Pro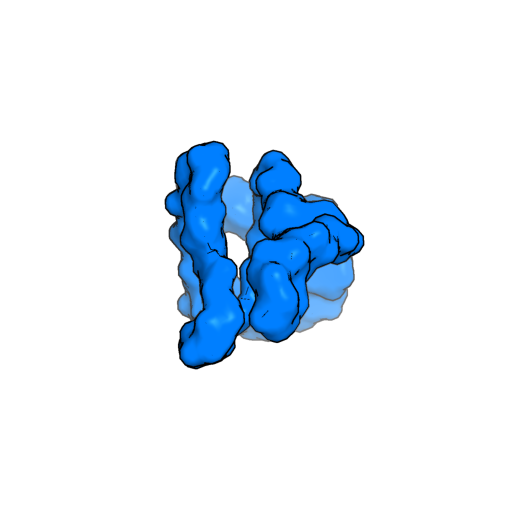tein AF-A0A3N5N5Z0-F1 (afdb_monomer_lite)

Foldseek 3Di:
DDLVVVLVLLCVQPVVLVPDDPVVNVVVSVLDDDDDDDPPDDPDDPPDPCPDDDDDSDDDDWDWDQDPVRDIDTPD

Sequence (76 aa):
MSSEDTRSLLLEKFPALAGLAPSHLERLLSASQLRRAPAGASLFAPNQPCSGFPLLLRESVRVTKTSASGREILLY

pLDDT: mean 92.74, std 4.55, range [65.25, 96.94]

Radius of gyration: 15.38 Å; chains: 1; bounding box: 31×20×45 Å

Structure (mmCIF, N/CA/C/O backbone):
data_AF-A0A3N5N5Z0-F1
#
_entry.id   AF-A0A3N5N5Z0-F1
#
loop_
_atom_site.group_PDB
_atom_site.id
_atom_site.type_symbol
_atom_site.label_atom_id
_atom_site.label_alt_id
_atom_site.label_comp_id
_atom_site.label_asym_id
_atom_site.label_entity_id
_atom_site.label_seq_id
_atom_site.pdbx_PDB_ins_code
_atom_site.Cartn_x
_atom_site.Cartn_y
_atom_site.Cartn_z
_atom_site.occupancy
_atom_site.B_iso_or_equiv
_atom_site.auth_seq_id
_atom_site.auth_comp_id
_atom_site.auth_asym_id
_atom_site.auth_atom_id
_atom_site.pdbx_PDB_model_num
ATOM 1 N N . MET A 1 1 ? 8.449 -4.534 13.578 1.00 65.25 1 MET A N 1
ATOM 2 C CA . MET A 1 1 ? 7.229 -3.702 13.625 1.00 65.25 1 MET A CA 1
ATOM 3 C C . MET A 1 1 ? 6.096 -4.644 13.949 1.00 65.25 1 MET A C 1
ATOM 5 O O . MET A 1 1 ? 5.932 -5.613 13.212 1.00 65.25 1 MET A O 1
ATOM 9 N N . SER A 1 2 ? 5.443 -4.438 15.086 1.00 81.12 2 SER A N 1
ATOM 10 C CA . SER A 1 2 ? 4.353 -5.291 15.558 1.00 81.12 2 SER A CA 1
ATOM 11 C C . SER A 1 2 ? 3.070 -5.043 14.745 1.00 81.12 2 SER A C 1
ATOM 13 O O . SER A 1 2 ? 2.992 -4.110 13.933 1.00 81.12 2 SER A O 1
ATOM 15 N N . SER A 1 3 ? 2.049 -5.879 14.942 1.00 79.88 3 SER A N 1
ATOM 16 C CA . SER A 1 3 ? 0.725 -5.665 14.340 1.00 79.88 3 SER A CA 1
ATOM 17 C C . SER A 1 3 ? 0.060 -4.382 14.858 1.00 79.88 3 SER A C 1
ATOM 19 O O . SER A 1 3 ? -0.577 -3.671 14.082 1.00 79.88 3 SER A O 1
ATOM 21 N N . GLU A 1 4 ? 0.264 -4.039 16.134 1.00 85.06 4 GLU A N 1
ATOM 22 C CA . GLU A 1 4 ? -0.260 -2.810 16.748 1.00 85.06 4 GLU A CA 1
ATOM 2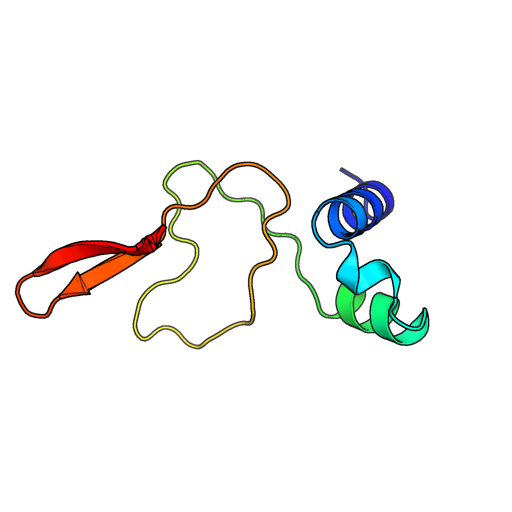3 C C . GLU A 1 4 ? 0.402 -1.553 16.167 1.00 85.06 4 GLU A C 1
ATOM 25 O O . GLU A 1 4 ? -0.300 -0.614 15.786 1.00 85.06 4 GLU A O 1
ATOM 30 N N . ASP A 1 5 ? 1.727 -1.574 15.971 1.00 90.38 5 ASP A N 1
ATOM 31 C CA . ASP A 1 5 ? 2.455 -0.475 15.318 1.00 90.38 5 ASP A CA 1
ATOM 32 C C . ASP A 1 5 ? 1.933 -0.235 13.894 1.00 90.38 5 ASP A C 1
ATOM 34 O O . ASP A 1 5 ? 1.802 0.900 13.434 1.00 90.38 5 ASP A O 1
ATOM 38 N N . THR A 1 6 ? 1.636 -1.324 13.178 1.00 91.69 6 THR A N 1
ATOM 39 C CA . THR A 1 6 ? 1.147 -1.277 11.795 1.00 91.69 6 THR A CA 1
ATOM 40 C C . THR A 1 6 ? -0.260 -0.692 11.728 1.00 91.69 6 THR A C 1
ATOM 42 O O . THR A 1 6 ? -0.525 0.142 10.864 1.00 91.69 6 THR A O 1
ATOM 45 N N . ARG A 1 7 ? -1.147 -1.077 12.656 1.00 93.81 7 ARG A N 1
ATOM 46 C CA . ARG A 1 7 ? -2.496 -0.506 12.775 1.00 93.81 7 ARG A CA 1
ATOM 47 C C . ARG A 1 7 ? -2.444 0.992 13.054 1.00 93.81 7 ARG A C 1
ATOM 49 O O . ARG A 1 7 ? -3.145 1.750 12.391 1.00 93.81 7 ARG A O 1
ATOM 56 N N . SER A 1 8 ? -1.619 1.409 14.012 1.00 94.69 8 SER A N 1
ATOM 57 C CA . SER A 1 8 ? -1.480 2.823 14.371 1.00 94.69 8 SER A CA 1
ATOM 58 C C . SER A 1 8 ? -0.996 3.651 13.175 1.00 94.69 8 SER A C 1
ATOM 60 O O . SER A 1 8 ? -1.642 4.622 12.783 1.00 94.69 8 SER A O 1
ATOM 62 N N . LEU A 1 9 ? 0.063 3.188 12.499 1.00 95.50 9 LEU A N 1
ATOM 63 C CA . LEU A 1 9 ? 0.603 3.849 11.309 1.00 95.50 9 LEU A CA 1
ATOM 64 C C . LEU A 1 9 ? -0.402 3.900 10.146 1.00 95.50 9 LEU A C 1
ATOM 66 O O . LEU A 1 9 ? -0.471 4.897 9.431 1.00 95.50 9 LEU A O 1
ATOM 70 N N . LEU A 1 10 ? -1.188 2.838 9.950 1.00 96.19 10 LEU A N 1
ATOM 71 C CA . LEU A 1 10 ? -2.246 2.810 8.941 1.00 96.19 10 LEU A CA 1
ATOM 72 C C . LEU A 1 10 ? -3.281 3.914 9.190 1.00 96.19 10 LEU A C 1
ATOM 74 O O . LEU A 1 10 ? -3.631 4.636 8.261 1.00 96.19 10 LEU A O 1
ATOM 78 N N . LEU A 1 11 ? -3.755 4.055 10.429 1.00 96.56 11 LEU A N 1
ATOM 79 C CA . LEU A 1 11 ? -4.757 5.062 10.784 1.00 96.56 11 LEU A CA 1
ATOM 80 C C . LEU A 1 11 ? -4.195 6.489 10.731 1.00 96.56 11 LEU A C 1
ATOM 82 O O . LEU A 1 11 ? -4.922 7.408 10.366 1.00 96.56 11 LEU A O 1
ATOM 86 N N . GLU A 1 12 ? -2.905 6.669 11.021 1.00 96.62 12 GLU A N 1
ATOM 87 C CA . GLU A 1 12 ? -2.209 7.948 10.841 1.00 96.62 12 GLU A CA 1
ATOM 88 C C . GLU A 1 12 ? -2.158 8.363 9.360 1.00 96.62 12 GLU A C 1
ATOM 90 O O . GLU A 1 12 ? -2.460 9.508 9.024 1.00 96.62 12 GLU A O 1
ATOM 95 N N . LYS A 1 13 ? -1.791 7.442 8.454 1.00 96.56 13 LYS A N 1
ATOM 96 C CA . LYS A 1 13 ? -1.662 7.733 7.012 1.00 96.56 13 LYS A CA 1
ATOM 97 C C . LYS A 1 13 ? -2.996 7.787 6.276 1.00 96.56 13 LYS A C 1
ATOM 99 O O . LYS A 1 13 ? -3.114 8.517 5.294 1.00 96.56 13 LYS A O 1
ATOM 104 N N . PHE A 1 14 ? -3.998 7.057 6.757 1.00 96.56 14 PHE A N 1
ATOM 105 C CA . PHE A 1 14 ? -5.330 6.998 6.161 1.00 96.56 14 PHE A CA 1
ATOM 106 C C . PHE A 1 14 ? -6.416 7.311 7.204 1.00 96.56 14 PHE A C 1
ATOM 108 O O . PHE A 1 14 ? -7.185 6.417 7.571 1.00 96.56 14 PHE A O 1
ATOM 115 N N . PRO A 1 15 ? -6.552 8.579 7.651 1.00 96.31 15 PRO A N 1
ATOM 116 C CA . PRO A 1 15 ? -7.503 8.959 8.702 1.00 96.31 15 PRO A CA 1
ATOM 117 C C . PRO A 1 15 ? -8.961 8.606 8.391 1.00 96.31 15 PRO A C 1
ATOM 119 O O . PRO A 1 15 ? -9.746 8.353 9.299 1.00 96.31 15 PRO A O 1
ATOM 122 N N . ALA A 1 16 ? -9.330 8.521 7.108 1.00 94.69 16 ALA A N 1
ATOM 123 C CA . ALA A 1 16 ? -10.660 8.086 6.680 1.00 94.69 16 ALA A CA 1
ATOM 124 C C . ALA A 1 16 ? -11.028 6.675 7.185 1.00 94.69 16 ALA A C 1
ATOM 126 O O . ALA A 1 16 ? -12.203 6.387 7.402 1.00 94.69 16 ALA A O 1
ATOM 127 N N . LEU A 1 17 ? -10.039 5.805 7.421 1.00 95.88 17 LEU A N 1
ATOM 128 C CA . LEU A 1 17 ? -10.264 4.465 7.968 1.00 95.88 17 LEU A CA 1
ATOM 129 C C . LEU A 1 17 ? -10.607 4.486 9.464 1.00 95.88 17 LEU A C 1
ATOM 131 O O . LEU A 1 17 ? -11.205 3.531 9.954 1.00 95.88 17 LEU A O 1
ATOM 135 N N . ALA A 1 18 ? -10.286 5.565 10.187 1.00 93.44 18 ALA A N 1
ATOM 136 C CA . ALA A 1 18 ? -10.629 5.705 11.603 1.00 93.44 18 ALA A CA 1
ATOM 137 C C . ALA A 1 18 ? -12.143 5.871 11.830 1.00 93.44 18 ALA A C 1
ATOM 139 O O . ALA A 1 18 ? -12.632 5.581 12.917 1.00 93.44 18 ALA A O 1
ATOM 140 N N . GLY A 1 19 ? -12.890 6.294 10.803 1.00 94.25 19 GLY A N 1
ATOM 141 C CA . GLY A 1 19 ? -14.352 6.384 10.842 1.00 94.25 19 GLY A CA 1
ATOM 142 C C . GLY A 1 19 ? -15.074 5.048 10.630 1.00 94.25 19 GLY A C 1
ATOM 143 O O . GLY A 1 19 ? -16.302 5.001 10.692 1.00 94.25 19 GLY A O 1
ATOM 144 N N . LEU A 1 20 ? -14.348 3.961 10.351 1.00 96.31 20 LEU A N 1
ATOM 145 C CA . LEU A 1 20 ? -14.953 2.646 10.166 1.00 96.31 20 LEU A CA 1
ATOM 146 C C . LEU A 1 20 ? -15.445 2.073 11.497 1.00 96.31 20 LEU A C 1
ATOM 148 O O . LEU A 1 20 ? -14.787 2.185 12.530 1.00 96.31 20 LEU A O 1
ATOM 152 N N . ALA A 1 21 ? -16.572 1.358 11.447 1.00 96.94 21 ALA A N 1
ATOM 153 C CA . ALA A 1 21 ? -16.981 0.508 12.558 1.00 96.94 21 ALA A CA 1
ATOM 154 C C . ALA A 1 21 ? -15.849 -0.486 12.905 1.00 96.94 21 ALA A C 1
ATOM 156 O O . ALA A 1 21 ? -15.211 -1.010 11.982 1.00 96.94 21 ALA A O 1
ATOM 157 N N . PRO A 1 22 ? -15.625 -0.815 14.193 1.00 94.38 22 PRO A N 1
ATOM 158 C CA . PRO A 1 22 ? -14.509 -1.669 14.600 1.00 94.38 22 PRO A CA 1
ATOM 159 C C . PRO A 1 22 ? -14.437 -2.996 13.834 1.00 94.38 22 PRO A C 1
ATOM 161 O O . PRO A 1 22 ? -13.374 -3.377 13.357 1.00 94.38 22 PRO A O 1
ATOM 164 N N . SER A 1 23 ? -15.577 -3.654 13.607 1.00 96.38 23 SER A N 1
ATOM 165 C CA . SER A 1 23 ? -15.651 -4.918 12.858 1.00 96.38 23 SER A CA 1
ATOM 166 C C . SER A 1 23 ? -15.206 -4.802 11.394 1.00 96.38 23 SER A C 1
ATOM 168 O O . SER A 1 23 ? -14.648 -5.751 10.843 1.00 96.38 23 SER A O 1
ATOM 170 N N . HIS A 1 24 ? -15.423 -3.651 10.751 1.00 96.56 24 HIS A N 1
ATOM 171 C CA . HIS A 1 24 ? -14.949 -3.400 9.390 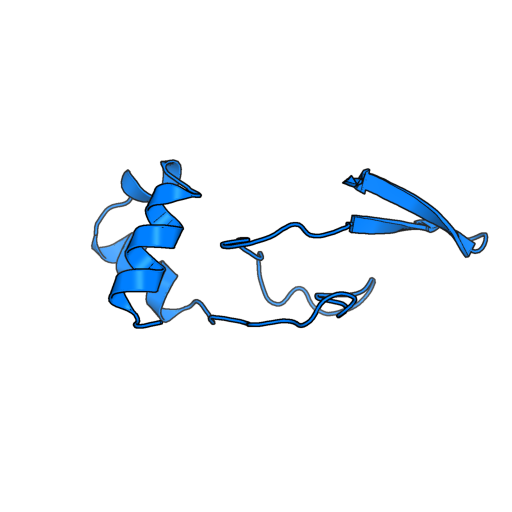1.00 96.56 24 HIS A CA 1
ATOM 172 C C . HIS A 1 24 ? -13.441 -3.175 9.353 1.00 96.56 24 HIS A C 1
ATOM 174 O O . HIS A 1 24 ? -12.781 -3.692 8.452 1.00 96.56 24 HIS A O 1
ATOM 180 N N . LEU A 1 25 ? -12.892 -2.467 10.343 1.00 94.94 25 LEU A N 1
ATOM 181 C CA . LEU A 1 25 ? -11.449 -2.286 10.463 1.00 94.94 25 LEU A CA 1
ATOM 182 C C . LEU A 1 25 ? -10.742 -3.625 10.727 1.00 94.94 25 LEU A C 1
ATOM 184 O O . LEU A 1 25 ? -9.767 -3.931 10.049 1.00 94.94 25 LEU A O 1
ATOM 188 N N . GLU A 1 26 ? -11.269 -4.466 11.621 1.00 94.69 26 GLU A N 1
ATOM 189 C CA . GLU A 1 26 ? -10.713 -5.809 11.860 1.00 94.69 26 GLU A CA 1
ATOM 190 C C . GLU A 1 26 ? -10.771 -6.693 10.604 1.00 94.69 26 GLU A C 1
ATOM 192 O O . GLU A 1 26 ? -9.811 -7.399 10.277 1.00 94.69 26 GLU A O 1
A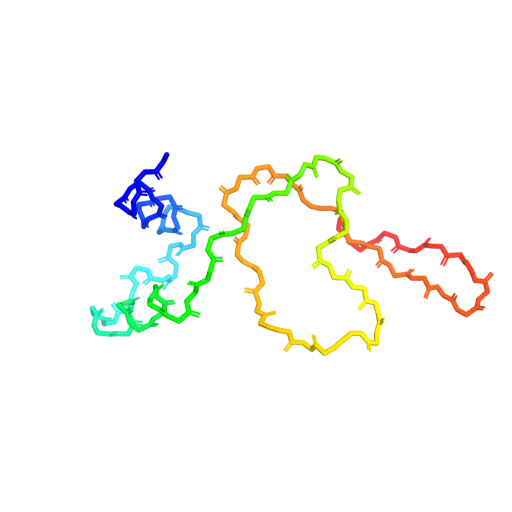TOM 197 N N . ARG A 1 27 ? -11.867 -6.628 9.835 1.00 95.81 27 ARG A N 1
ATOM 198 C CA . ARG A 1 27 ? -11.967 -7.348 8.557 1.00 95.81 27 ARG A CA 1
ATOM 199 C C . ARG A 1 27 ? -10.926 -6.855 7.552 1.00 95.81 27 ARG A C 1
ATOM 201 O O . ARG A 1 27 ? -10.290 -7.668 6.891 1.00 95.81 27 ARG A O 1
ATOM 208 N N . LEU A 1 28 ? -10.739 -5.541 7.443 1.00 94.50 28 LEU A N 1
ATOM 209 C CA . LEU A 1 28 ? -9.728 -4.956 6.565 1.00 94.50 28 LEU A CA 1
ATOM 210 C C . LEU A 1 28 ? -8.322 -5.414 6.964 1.00 94.50 28 LEU A C 1
ATOM 212 O O . LEU A 1 28 ? -7.562 -5.846 6.101 1.00 94.50 28 LEU A O 1
ATOM 216 N N . LEU A 1 29 ? -7.988 -5.365 8.255 1.00 93.69 29 LEU A N 1
ATOM 217 C CA . LEU A 1 29 ? -6.674 -5.765 8.757 1.00 93.69 29 LEU A CA 1
ATOM 218 C C . LEU A 1 29 ? -6.407 -7.259 8.539 1.00 93.69 29 LEU A C 1
ATOM 220 O O . LEU A 1 29 ? -5.322 -7.616 8.092 1.00 93.69 29 LEU A O 1
ATOM 224 N N . SER A 1 30 ? -7.396 -8.121 8.790 1.00 93.62 30 SER A N 1
ATOM 225 C CA . SER A 1 30 ? -7.259 -9.577 8.620 1.00 93.62 30 SER A CA 1
ATOM 226 C C . SER A 1 30 ? -7.189 -10.030 7.159 1.00 93.62 30 SER A C 1
ATOM 228 O O . SER A 1 30 ? -6.510 -11.009 6.860 1.00 93.62 30 SER A O 1
ATOM 230 N N . ALA A 1 31 ? -7.846 -9.319 6.238 1.00 94.12 31 ALA A N 1
ATOM 231 C CA . ALA A 1 31 ? -7.759 -9.590 4.802 1.00 94.12 31 ALA A CA 1
ATOM 232 C C . ALA A 1 31 ? -6.515 -8.969 4.135 1.00 94.12 31 ALA A C 1
ATOM 234 O O . ALA A 1 31 ? -6.234 -9.251 2.969 1.00 94.12 31 ALA A O 1
ATOM 235 N N . SER A 1 32 ? -5.779 -8.109 4.845 1.00 94.19 32 SER A N 1
ATOM 236 C CA . SER A 1 32 ? -4.617 -7.397 4.312 1.00 94.19 32 SER A CA 1
ATOM 237 C C . SER A 1 32 ? -3.312 -8.153 4.546 1.00 94.19 32 SER A C 1
ATOM 239 O O . SER A 1 32 ? -3.147 -8.885 5.518 1.00 94.19 32 SER A O 1
ATOM 241 N N . GLN A 1 33 ? -2.333 -7.914 3.674 1.00 92.12 33 GLN A N 1
ATOM 242 C CA . GLN A 1 33 ? -0.974 -8.431 3.825 1.00 92.12 33 GLN A CA 1
ATOM 243 C C . GLN A 1 33 ? 0.021 -7.280 3.947 1.00 92.12 33 GLN A C 1
ATOM 245 O O . GLN A 1 33 ? 0.099 -6.418 3.068 1.00 92.12 33 GLN A O 1
ATOM 250 N N . LEU A 1 34 ? 0.828 -7.287 5.010 1.00 93.00 34 LEU A N 1
ATOM 251 C CA . LEU A 1 34 ? 1.934 -6.344 5.145 1.00 93.00 34 LEU A CA 1
ATOM 252 C C . LEU A 1 34 ? 3.079 -6.766 4.218 1.00 93.00 34 LEU A C 1
ATOM 254 O O . LEU A 1 34 ? 3.740 -7.776 4.457 1.00 93.00 34 LEU A O 1
ATOM 258 N N . ARG A 1 35 ? 3.342 -5.970 3.178 1.00 92.81 35 ARG A N 1
ATOM 259 C CA . ARG A 1 35 ? 4.459 -6.193 2.250 1.00 92.81 35 ARG A CA 1
ATOM 260 C C . ARG A 1 35 ? 5.562 -5.165 2.472 1.00 92.81 35 ARG A C 1
ATOM 262 O O . ARG A 1 35 ? 5.298 -3.971 2.570 1.00 92.81 35 ARG A O 1
ATOM 269 N N . ARG A 1 36 ? 6.806 -5.639 2.546 1.00 93.69 36 ARG A N 1
ATOM 270 C CA . ARG A 1 36 ? 8.018 -4.809 2.550 1.00 93.69 36 ARG A CA 1
ATOM 271 C C . ARG A 1 36 ? 8.713 -4.988 1.210 1.00 93.69 36 ARG A C 1
ATOM 273 O O . ARG A 1 36 ? 8.886 -6.121 0.774 1.00 93.69 36 ARG A O 1
ATOM 280 N N . ALA A 1 37 ? 9.101 -3.888 0.583 1.00 93.50 37 ALA A N 1
ATOM 281 C CA . ALA A 1 37 ? 9.750 -3.890 -0.718 1.00 93.50 37 ALA A CA 1
ATOM 282 C C . ALA A 1 37 ? 11.027 -3.038 -0.652 1.00 93.50 37 ALA A C 1
ATOM 284 O O . ALA A 1 37 ? 10.995 -1.968 -0.037 1.00 93.50 37 ALA A O 1
ATOM 285 N N . PRO A 1 38 ? 12.152 -3.493 -1.232 1.00 95.94 38 PRO A N 1
ATOM 286 C CA . PRO A 1 38 ? 13.341 -2.660 -1.357 1.00 95.94 38 PRO A CA 1
ATOM 287 C C . PRO A 1 38 ? 13.124 -1.548 -2.396 1.00 95.94 38 PRO A C 1
ATOM 289 O O . PRO A 1 38 ? 12.231 -1.629 -3.242 1.00 95.94 38 PRO A O 1
ATOM 292 N N . ALA A 1 39 ? 13.967 -0.514 -2.356 1.00 95.81 39 ALA A N 1
ATOM 293 C CA . ALA A 1 39 ? 13.951 0.545 -3.360 1.00 95.81 39 ALA A CA 1
ATOM 294 C C . ALA A 1 39 ? 14.135 -0.036 -4.775 1.00 95.81 39 ALA A C 1
ATOM 296 O O . ALA A 1 39 ? 14.974 -0.909 -4.994 1.00 95.81 39 ALA A O 1
ATOM 297 N N . GLY A 1 40 ? 13.332 0.441 -5.727 1.00 94.81 40 GLY A N 1
ATOM 298 C CA . GLY A 1 40 ? 13.339 -0.041 -7.113 1.00 94.81 40 GLY A CA 1
ATOM 299 C C . GLY A 1 40 ? 12.568 -1.344 -7.355 1.00 94.81 40 GLY A C 1
ATOM 300 O O . GLY A 1 40 ? 12.446 -1.757 -8.506 1.00 94.81 40 GLY A O 1
ATOM 301 N N . ALA A 1 41 ? 12.009 -1.986 -6.323 1.00 95.44 41 ALA A N 1
ATOM 302 C CA . ALA A 1 41 ? 11.151 -3.149 -6.521 1.00 95.44 41 ALA A CA 1
ATOM 303 C C . ALA A 1 41 ? 9.857 -2.778 -7.262 1.00 95.44 41 ALA A C 1
ATOM 305 O O . ALA A 1 41 ? 9.169 -1.820 -6.906 1.00 95.44 41 ALA A O 1
ATOM 306 N N . SER A 1 42 ? 9.490 -3.586 -8.259 1.00 93.25 42 SER A N 1
ATOM 307 C CA . SER A 1 42 ? 8.180 -3.488 -8.904 1.00 93.25 42 SER A CA 1
ATOM 308 C C . SER A 1 42 ? 7.102 -4.051 -7.974 1.00 93.25 42 SER A C 1
ATOM 310 O O . SER A 1 42 ? 7.182 -5.205 -7.554 1.00 93.25 42 SER A O 1
ATOM 312 N N . LEU A 1 43 ? 6.102 -3.230 -7.633 1.00 93.19 43 LEU A N 1
ATOM 313 C CA . LEU A 1 43 ? 4.987 -3.643 -6.768 1.00 93.19 43 LEU A CA 1
ATOM 314 C C . LEU A 1 43 ? 3.892 -4.391 -7.540 1.00 93.19 43 LEU A C 1
ATOM 316 O O . LEU A 1 43 ? 3.254 -5.284 -6.987 1.00 93.19 43 LEU A O 1
ATOM 320 N N . PHE A 1 44 ? 3.665 -3.996 -8.792 1.00 92.44 44 PHE A N 1
ATOM 321 C CA . PHE A 1 44 ? 2.769 -4.628 -9.757 1.00 92.44 44 PHE A CA 1
ATOM 322 C C . PHE A 1 44 ? 3.112 -4.121 -11.164 1.00 92.44 44 PHE A C 1
ATOM 324 O O . PHE A 1 44 ? 3.711 -3.053 -11.320 1.00 92.44 44 PHE A O 1
ATOM 331 N N . ALA A 1 45 ? 2.713 -4.875 -12.187 1.00 91.88 45 ALA A N 1
ATOM 332 C CA . ALA A 1 45 ? 2.947 -4.538 -13.589 1.00 91.88 45 ALA A CA 1
ATOM 333 C C . ALA A 1 45 ? 1.651 -4.605 -14.418 1.00 91.88 45 ALA A C 1
ATOM 335 O O . ALA A 1 45 ? 0.692 -5.271 -14.011 1.00 91.88 45 ALA A O 1
ATOM 336 N N . PRO A 1 46 ? 1.602 -3.947 -15.593 1.00 89.88 46 PRO A N 1
ATOM 337 C CA . PRO A 1 46 ? 0.484 -4.087 -16.519 1.00 89.88 46 PRO A CA 1
ATOM 338 C C . PRO A 1 46 ? 0.169 -5.556 -16.829 1.00 89.88 46 PRO A C 1
ATOM 340 O O . PRO A 1 46 ? 1.071 -6.386 -16.928 1.00 89.88 46 PRO A O 1
ATOM 343 N N . ASN A 1 47 ? -1.117 -5.862 -17.013 1.00 89.62 47 ASN A N 1
ATOM 344 C CA . ASN A 1 47 ? -1.647 -7.200 -17.317 1.00 89.62 47 ASN A CA 1
ATOM 345 C C . ASN A 1 47 ? -1.462 -8.263 -16.217 1.00 89.62 47 ASN A C 1
ATOM 347 O O . ASN A 1 47 ? -1.798 -9.425 -16.441 1.00 89.62 47 ASN A O 1
ATOM 351 N N . GLN A 1 48 ? -0.984 -7.896 -15.025 1.00 91.81 48 GLN A N 1
ATOM 352 C CA . GLN A 1 48 ? -1.049 -8.786 -13.865 1.00 91.81 48 GLN A CA 1
ATOM 353 C C . GLN A 1 48 ? -2.459 -8.774 -13.250 1.00 91.81 48 GLN A C 1
ATOM 355 O O . GLN A 1 48 ? -3.109 -7.724 -13.239 1.00 91.81 48 GLN A O 1
ATOM 360 N N . PRO A 1 49 ? -2.944 -9.907 -12.703 1.00 94.06 49 PRO A N 1
ATOM 361 C CA . PRO A 1 49 ? -4.175 -9.922 -11.924 1.00 94.06 49 PRO A CA 1
ATOM 362 C C . PRO A 1 49 ? -4.126 -8.891 -10.794 1.00 94.06 49 PRO A C 1
ATOM 364 O O . PRO A 1 49 ? -3.154 -8.827 -10.039 1.00 94.06 49 PRO A O 1
ATOM 367 N N . CYS A 1 50 ? -5.186 -8.092 -10.659 1.00 91.56 50 CYS A N 1
ATOM 368 C CA . CYS A 1 50 ? -5.283 -7.1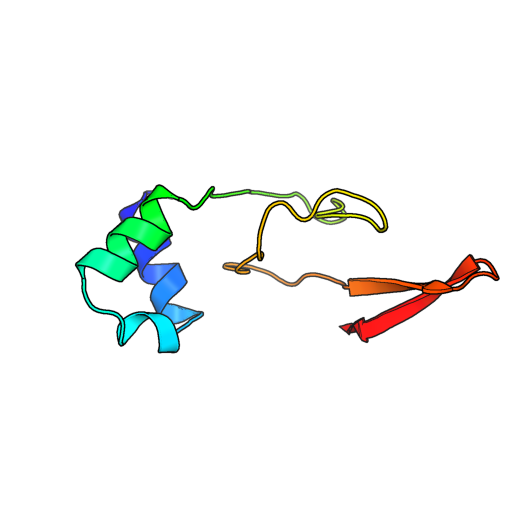19 -9.577 1.00 91.56 50 CYS A CA 1
ATOM 369 C C . CYS A 1 50 ? -5.440 -7.859 -8.243 1.00 91.56 50 CYS A C 1
ATOM 371 O O . CYS A 1 50 ? -6.507 -8.388 -7.937 1.00 91.56 50 CYS A O 1
ATOM 373 N N . SER A 1 51 ? -4.371 -7.903 -7.447 1.00 88.12 51 SER A N 1
ATOM 374 C CA . SER A 1 51 ? -4.352 -8.612 -6.162 1.00 88.12 51 SER A CA 1
ATOM 375 C C . SER A 1 51 ? -4.870 -7.766 -4.992 1.00 88.12 51 SER A C 1
ATOM 377 O O . SER A 1 51 ? -4.707 -8.160 -3.840 1.00 88.12 51 SER A O 1
ATOM 379 N N . GLY A 1 52 ? -5.399 -6.572 -5.262 1.00 91.25 52 GLY A N 1
ATOM 380 C CA . GLY A 1 52 ? -5.859 -5.620 -4.255 1.00 91.25 52 GLY A CA 1
ATOM 381 C C . GLY A 1 52 ? -5.273 -4.223 -4.434 1.00 91.25 52 GLY A C 1
ATOM 382 O O . GLY A 1 52 ? -4.570 -3.934 -5.402 1.00 91.25 52 GLY A O 1
ATOM 383 N N . PHE A 1 53 ? -5.577 -3.353 -3.474 1.00 91.31 53 PHE A N 1
ATOM 384 C CA . PHE A 1 53 ? -5.180 -1.950 -3.487 1.00 91.31 53 PHE A CA 1
ATOM 385 C C . PHE A 1 53 ? -4.061 -1.697 -2.462 1.00 91.31 53 PHE A C 1
ATOM 387 O O . PHE A 1 53 ? -4.267 -1.955 -1.274 1.00 91.31 53 PHE A O 1
ATOM 394 N N . PRO A 1 54 ? -2.870 -1.228 -2.878 1.00 93.00 54 PRO A N 1
ATOM 395 C CA . PRO A 1 54 ? -1.774 -0.982 -1.952 1.00 93.00 54 PRO A CA 1
ATOM 396 C C . PRO A 1 54 ? -2.025 0.280 -1.119 1.00 93.00 54 PRO A C 1
ATOM 398 O O . PRO A 1 54 ? -2.280 1.356 -1.653 1.00 93.00 54 PRO A O 1
ATOM 401 N N . LEU A 1 55 ? -1.877 0.154 0.198 1.00 95.12 55 LEU A N 1
ATOM 402 C CA . LEU A 1 55 ? -1.863 1.277 1.133 1.00 95.12 55 LEU A CA 1
ATOM 403 C C . LEU A 1 55 ? -0.413 1.542 1.546 1.00 95.12 55 LEU A C 1
ATOM 405 O O . LEU A 1 55 ? 0.201 0.737 2.248 1.00 95.12 55 LEU A O 1
ATOM 409 N N . LEU A 1 56 ? 0.159 2.646 1.062 1.00 95.25 56 LEU A N 1
ATOM 410 C CA . LEU A 1 56 ? 1.554 2.990 1.319 1.00 95.25 56 LEU A CA 1
ATOM 411 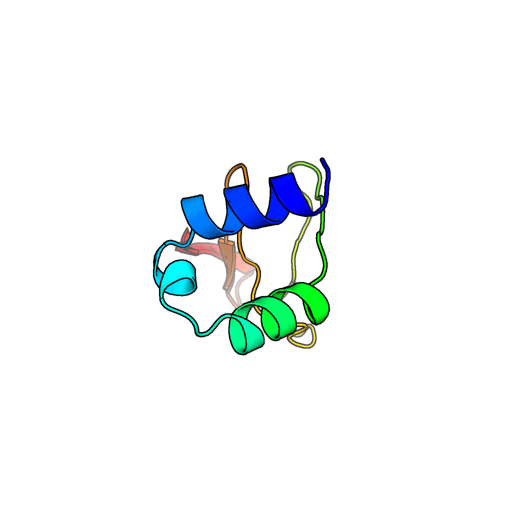C C . LEU A 1 56 ? 1.721 3.543 2.739 1.00 95.25 56 LEU A C 1
ATOM 413 O O . LEU A 1 56 ? 1.208 4.609 3.064 1.00 95.25 56 LEU A O 1
ATOM 417 N N . LEU A 1 57 ? 2.444 2.808 3.586 1.00 95.44 57 LEU A N 1
ATOM 418 C CA . LEU A 1 57 ? 2.652 3.186 4.989 1.00 95.44 57 LEU A CA 1
ATOM 419 C C . LEU A 1 57 ? 3.917 4.024 5.211 1.00 95.44 57 LEU A C 1
ATOM 421 O O . LEU A 1 57 ? 3.974 4.819 6.149 1.00 95.44 57 LEU A O 1
ATOM 425 N N . ARG A 1 58 ? 4.955 3.807 4.395 1.00 93.19 58 ARG A N 1
ATOM 426 C CA . ARG A 1 58 ? 6.266 4.463 4.500 1.00 93.19 58 ARG A CA 1
ATOM 427 C C . ARG A 1 58 ? 6.869 4.666 3.118 1.00 93.19 58 ARG A C 1
ATOM 429 O O . ARG A 1 58 ? 6.622 3.855 2.228 1.00 93.19 58 ARG A O 1
ATOM 436 N N . GLU A 1 59 ? 7.709 5.691 3.013 1.00 95.06 59 GLU A N 1
ATOM 437 C CA . GLU A 1 59 ? 8.398 6.105 1.787 1.00 95.06 59 GLU A CA 1
ATOM 438 C C . GLU A 1 59 ? 7.443 6.498 0.650 1.00 95.06 59 GLU A C 1
ATOM 440 O O . GLU A 1 59 ? 6.262 6.770 0.872 1.00 95.06 59 GLU A O 1
ATOM 445 N N . SER A 1 60 ? 7.978 6.596 -0.563 1.00 95.00 60 SER A N 1
ATOM 446 C CA . SER A 1 60 ? 7.250 6.937 -1.779 1.00 95.00 60 SER A CA 1
ATOM 447 C C . SER A 1 60 ? 7.279 5.782 -2.777 1.00 95.00 60 SER A C 1
ATOM 449 O O . SER A 1 60 ? 8.142 4.902 -2.738 1.00 95.00 60 SER A O 1
ATOM 451 N N . VAL A 1 61 ? 6.316 5.791 -3.695 1.00 95.06 61 VAL A N 1
ATOM 452 C CA . VAL A 1 61 ? 6.291 4.902 -4.858 1.00 95.06 61 VAL A CA 1
ATOM 453 C C . VAL A 1 61 ? 6.270 5.754 -6.113 1.00 95.06 61 VAL A C 1
ATOM 455 O O . VAL A 1 61 ? 5.631 6.801 -6.138 1.00 95.06 61 VAL A O 1
ATOM 458 N N . ARG A 1 62 ? 6.965 5.290 -7.149 1.00 95.25 62 ARG A N 1
ATOM 459 C CA . ARG A 1 62 ? 6.897 5.870 -8.488 1.00 95.25 62 ARG A CA 1
ATOM 460 C C . ARG A 1 62 ? 5.910 5.059 -9.307 1.00 95.25 62 ARG A C 1
ATOM 462 O O . ARG A 1 62 ? 6.044 3.837 -9.372 1.00 95.25 62 ARG A O 1
ATOM 469 N N . VAL A 1 63 ? 4.966 5.724 -9.960 1.00 95.00 63 VAL A N 1
ATOM 470 C CA . VAL A 1 63 ? 4.017 5.057 -10.854 1.00 95.00 63 VAL A CA 1
ATOM 471 C C . VAL A 1 63 ? 4.258 5.539 -12.271 1.00 95.00 63 VAL A C 1
ATOM 473 O O . VAL A 1 63 ? 4.095 6.719 -12.575 1.00 95.00 63 VAL A O 1
ATOM 476 N N . THR A 1 64 ? 4.629 4.618 -13.155 1.00 95.00 64 THR A N 1
ATOM 477 C CA . THR A 1 64 ? 4.789 4.895 -14.581 1.00 95.00 64 THR A CA 1
ATOM 478 C C . THR A 1 64 ? 3.786 4.095 -15.401 1.00 95.00 64 THR A C 1
ATOM 480 O O . THR A 1 64 ? 3.312 3.030 -15.004 1.00 95.00 64 THR A O 1
ATOM 483 N N . LYS A 1 65 ? 3.450 4.625 -16.573 1.00 93.12 65 LYS A N 1
ATOM 484 C CA . LYS A 1 65 ? 2.711 3.916 -17.612 1.00 93.12 65 LYS A CA 1
ATOM 485 C C . LYS A 1 65 ? 3.557 3.876 -18.874 1.00 93.12 65 LYS A C 1
ATOM 487 O O . LYS A 1 65 ? 3.964 4.920 -19.379 1.00 93.12 65 LYS A O 1
ATOM 492 N N . THR A 1 66 ? 3.776 2.685 -19.411 1.00 91.62 66 THR A N 1
ATOM 493 C CA . THR A 1 66 ? 4.472 2.505 -20.687 1.00 91.62 66 THR A CA 1
ATOM 494 C C . THR A 1 66 ? 3.471 2.606 -21.836 1.00 91.62 66 THR A C 1
ATOM 496 O O . THR A 1 66 ? 2.431 1.947 -21.839 1.00 91.62 66 THR A O 1
ATOM 499 N N . SER A 1 67 ? 3.754 3.478 -22.800 1.00 88.31 67 SER A N 1
ATOM 500 C CA . SER A 1 67 ? 2.981 3.606 -24.039 1.00 88.31 67 SER A CA 1
ATOM 501 C C . SER A 1 67 ? 3.313 2.485 -25.031 1.00 88.31 67 SER A C 1
ATOM 503 O O . SER A 1 67 ? 4.336 1.816 -24.902 1.00 88.31 67 SER A O 1
ATOM 505 N N . ALA A 1 68 ? 2.482 2.310 -26.063 1.00 85.62 68 ALA A N 1
ATOM 506 C CA . ALA A 1 68 ? 2.722 1.314 -27.113 1.00 85.62 68 ALA A CA 1
ATOM 507 C C . ALA A 1 68 ? 4.050 1.527 -27.869 1.00 85.62 68 ALA A C 1
ATOM 509 O O . ALA A 1 68 ? 4.613 0.574 -28.393 1.00 85.62 68 ALA A O 1
ATOM 510 N N . SER A 1 69 ? 4.574 2.758 -27.896 1.00 90.00 69 SER A N 1
ATOM 511 C CA . SER A 1 69 ? 5.880 3.079 -28.484 1.00 90.00 69 SER A CA 1
ATOM 512 C C . SER A 1 69 ? 7.064 2.841 -27.537 1.00 90.00 69 SER A C 1
ATOM 514 O O . SER A 1 69 ? 8.195 3.162 -27.888 1.00 90.00 69 SER A O 1
ATOM 516 N N . GLY A 1 70 ? 6.829 2.322 -26.326 1.00 88.50 70 GLY A N 1
ATOM 517 C CA . GLY A 1 70 ? 7.863 2.057 -25.321 1.00 88.50 70 GLY A CA 1
ATOM 518 C C . GLY A 1 70 ? 8.233 3.261 -24.448 1.00 88.50 70 GLY A C 1
ATOM 519 O O . GLY A 1 70 ? 8.988 3.111 -23.493 1.00 88.50 70 GLY A O 1
ATOM 520 N N . ARG A 1 71 ? 7.683 4.454 -24.713 1.00 91.44 71 ARG A N 1
ATOM 521 C CA . ARG A 1 71 ? 7.922 5.636 -23.870 1.00 91.44 71 ARG A CA 1
ATOM 522 C C . ARG A 1 71 ? 7.206 5.497 -22.529 1.00 91.44 71 ARG A C 1
ATOM 524 O O . ARG A 1 71 ? 6.004 5.219 -22.510 1.00 91.44 71 ARG A O 1
ATOM 531 N N . GLU A 1 72 ? 7.919 5.767 -21.439 1.00 93.25 72 GLU A N 1
ATOM 532 C CA . GLU A 1 72 ? 7.347 5.844 -20.096 1.00 93.25 72 GLU A CA 1
ATOM 533 C C . GLU A 1 72 ? 6.757 7.227 -19.806 1.00 93.25 72 GLU A C 1
ATOM 535 O O . GLU A 1 72 ? 7.340 8.267 -20.120 1.00 93.25 72 GLU A O 1
ATOM 540 N N . ILE A 1 73 ? 5.582 7.222 -19.185 1.00 93.25 73 ILE A N 1
ATOM 541 C CA . ILE A 1 73 ? 4.886 8.403 -18.690 1.00 93.25 73 ILE A CA 1
ATOM 542 C C . ILE A 1 73 ? 4.833 8.285 -17.170 1.00 93.25 73 ILE A C 1
ATOM 544 O O . ILE A 1 73 ? 4.235 7.344 -16.649 1.00 93.25 73 ILE A O 1
ATOM 548 N N . LEU A 1 74 ? 5.457 9.230 -16.466 1.00 93.94 74 LEU A N 1
ATOM 549 C CA . LEU A 1 74 ? 5.336 9.353 -15.015 1.00 93.94 74 LEU A CA 1
ATOM 550 C C . LEU A 1 74 ? 3.927 9.841 -14.667 1.00 93.94 74 LEU A C 1
ATOM 552 O O . LEU A 1 74 ? 3.486 10.858 -15.198 1.00 93.94 74 LEU A O 1
ATOM 556 N N . LEU A 1 75 ? 3.234 9.111 -13.797 1.00 92.25 75 LEU A N 1
ATOM 557 C CA . LEU A 1 75 ? 1.925 9.501 -13.275 1.00 92.25 75 LEU A CA 1
ATOM 558 C C . LEU A 1 75 ? 2.068 10.188 -11.914 1.00 92.25 75 LEU A C 1
ATOM 560 O O . LEU A 1 75 ? 1.482 11.249 -11.715 1.00 92.25 75 LEU A O 1
ATOM 564 N N . TYR A 1 76 ? 2.871 9.591 -11.024 1.00 88.62 76 TYR A N 1
ATOM 565 C CA . TYR A 1 76 ? 3.166 10.063 -9.668 1.00 88.62 76 TYR A CA 1
ATOM 566 C C . TYR A 1 76 ? 4.603 9.702 -9.282 1.00 88.62 76 TYR A C 1
ATOM 568 O O . TYR A 1 76 ? 5.053 8.591 -9.668 1.00 88.62 76 TYR A O 1
#

Secondary structure (DSSP, 8-state):
--HHHHHHHHHHH-GGGGGS-HHHHHHHHHH-------TT--S--TTS---------SS----EEE-TTS-EEE--